Protein AF-A0A4Y5SMK6-F1 (afdb_monomer_lite)

Foldseek 3Di:
DVVVVVVVVVVVCVVVDDLDPVSVVVVLVVLLVQLVVCVVPHDNVVSVVSSVVSVVVSVCVSVVVVVVD

pLDDT: mean 79.89, std 12.08, range [48.41, 93.38]

Organism: NCBI:txid2586643

Sequence (69 aa):
MRTDNARAMIEAYRRNYSPSFQSFLKRLTGYLAAAAVIYLYGREETALLVLLALLVVDVLLTAGLSRES

Radius of gyration: 14.56 Å; chains: 1; bounding box: 30×35×34 Å

Secondary structure (DSSP, 8-state):
-HHHHHHHHHHHHHHH---SHHHHHHHHHHHHHHHHHHHHHS-HHHHHHHHHHHHHHHHHHHHHHHT--

Structure (mmCIF, N/CA/C/O backbone):
data_AF-A0A4Y5SMK6-F1
#
_entry.id   AF-A0A4Y5SMK6-F1
#
loop_
_atom_site.group_PDB
_atom_site.id
_atom_site.type_symbol
_atom_site.label_atom_id
_atom_site.label_alt_id
_atom_site.label_comp_id
_atom_site.label_asym_id
_atom_site.label_entity_id
_atom_site.label_seq_id
_atom_site.pdbx_PDB_ins_code
_atom_site.Cartn_x
_atom_site.Cartn_y
_atom_site.Cartn_z
_atom_site.occupancy
_atom_site.B_iso_or_equiv
_atom_site.auth_seq_id
_atom_site.auth_comp_id
_atom_site.auth_asym_id
_atom_site.auth_atom_id
_atom_site.pdbx_PDB_model_num
ATOM 1 N N . MET A 1 1 ? 0.964 -25.477 -16.649 1.00 53.16 1 MET A N 1
ATOM 2 C CA . MET A 1 1 ? -0.370 -25.070 -16.146 1.00 53.16 1 MET A CA 1
ATOM 3 C C . MET A 1 1 ? -0.323 -24.190 -14.895 1.00 53.16 1 MET A C 1
ATOM 5 O O . MET A 1 1 ? -0.746 -23.049 -14.989 1.00 53.16 1 MET A O 1
ATOM 9 N N . ARG A 1 2 ? 0.195 -24.626 -13.730 1.00 52.91 2 ARG A N 1
ATOM 10 C CA . ARG A 1 2 ? 0.247 -23.763 -12.516 1.00 52.91 2 ARG A CA 1
ATOM 11 C C . ARG A 1 2 ? 1.253 -22.599 -12.627 1.00 52.91 2 ARG A C 1
ATOM 13 O O . ARG A 1 2 ? 1.003 -21.513 -12.117 1.00 52.91 2 ARG A O 1
ATOM 20 N N . THR A 1 3 ? 2.359 -22.822 -13.335 1.00 57.53 3 THR A N 1
ATOM 21 C CA . THR A 1 3 ? 3.404 -21.830 -13.643 1.00 57.53 3 THR A CA 1
ATOM 22 C C . THR A 1 3 ? 2.965 -20.772 -14.660 1.00 57.53 3 THR A C 1
ATOM 24 O O . THR A 1 3 ? 3.389 -19.625 -14.550 1.00 57.53 3 THR A O 1
ATOM 27 N N . ASP A 1 4 ? 2.078 -21.121 -15.596 1.00 67.25 4 ASP A N 1
ATOM 28 C CA . ASP A 1 4 ? 1.578 -20.198 -16.627 1.00 67.25 4 ASP A CA 1
ATOM 29 C C . ASP A 1 4 ? 0.622 -19.159 -16.037 1.00 67.25 4 ASP A C 1
ATOM 31 O O . ASP A 1 4 ? 0.729 -17.978 -16.348 1.00 67.25 4 ASP A O 1
ATOM 35 N N . ASN A 1 5 ? -0.240 -19.571 -15.101 1.00 68.19 5 ASN A N 1
ATOM 36 C CA . ASN A 1 5 ? -1.139 -18.655 -14.394 1.00 68.19 5 ASN A CA 1
ATOM 37 C C . ASN A 1 5 ? -0.374 -17.677 -13.494 1.00 68.19 5 ASN A C 1
ATOM 39 O O . ASN A 1 5 ? -0.705 -16.495 -13.450 1.00 68.19 5 ASN A O 1
ATOM 43 N N . ALA A 1 6 ? 0.666 -18.149 -12.798 1.00 66.81 6 ALA A N 1
ATOM 44 C CA . ALA A 1 6 ? 1.509 -17.286 -11.974 1.00 66.81 6 ALA A CA 1
ATOM 45 C C . ALA A 1 6 ? 2.274 -16.264 -12.832 1.00 66.81 6 ALA A C 1
ATOM 47 O O . ALA A 1 6 ? 2.311 -15.084 -12.489 1.00 66.81 6 ALA A O 1
ATOM 48 N N . ARG A 1 7 ? 2.821 -16.684 -13.983 1.00 69.81 7 ARG A N 1
ATOM 49 C CA . ARG A 1 7 ? 3.452 -15.768 -14.946 1.00 69.81 7 ARG A CA 1
ATOM 50 C C . ARG A 1 7 ? 2.465 -14.762 -15.523 1.00 69.81 7 ARG A C 1
ATOM 52 O O . ARG A 1 7 ? 2.763 -13.575 -15.501 1.00 69.81 7 ARG A O 1
ATOM 59 N N . ALA A 1 8 ? 1.296 -15.209 -15.974 1.00 75.12 8 ALA A N 1
ATOM 60 C CA . ALA A 1 8 ? 0.267 -14.333 -16.529 1.00 75.12 8 ALA A CA 1
ATOM 61 C C . ALA A 1 8 ? -0.210 -13.293 -15.505 1.00 75.12 8 ALA A C 1
ATOM 63 O O . ALA A 1 8 ? -0.401 -12.128 -15.847 1.00 75.12 8 ALA A O 1
ATOM 64 N N . MET A 1 9 ? -0.340 -13.688 -14.236 1.00 71.19 9 MET A N 1
ATOM 65 C CA . MET A 1 9 ? -0.691 -12.781 -13.147 1.00 71.19 9 MET A CA 1
ATOM 66 C C . MET A 1 9 ? 0.412 -11.745 -12.893 1.00 71.19 9 MET A C 1
ATOM 68 O O . MET A 1 9 ? 0.107 -10.561 -12.788 1.00 71.19 9 MET A O 1
ATOM 72 N N . ILE A 1 10 ? 1.685 -12.155 -12.858 1.00 69.44 10 ILE A N 1
ATOM 73 C CA . ILE A 1 10 ? 2.830 -11.239 -12.704 1.00 69.44 10 ILE A CA 1
ATOM 74 C C . ILE A 1 10 ? 2.936 -10.282 -13.898 1.00 69.44 10 ILE A C 1
ATOM 76 O O . ILE A 1 10 ? 3.208 -9.098 -13.718 1.00 69.44 10 ILE A O 1
ATOM 80 N N . GLU A 1 11 ? 2.700 -10.765 -15.115 1.00 70.69 11 GLU A N 1
ATOM 81 C CA . GLU A 1 11 ? 2.789 -9.964 -16.334 1.00 70.69 11 GLU A CA 1
ATOM 82 C C . GLU A 1 11 ? 1.638 -8.953 -16.442 1.00 70.69 11 GLU A C 1
ATOM 84 O O . GLU A 1 11 ? 1.865 -7.781 -16.747 1.00 70.69 11 GLU A O 1
ATOM 89 N N . ALA A 1 12 ? 0.412 -9.365 -16.104 1.00 70.88 12 ALA A N 1
ATOM 90 C CA . ALA A 1 12 ? -0.731 -8.463 -15.975 1.00 70.88 12 ALA A CA 1
ATOM 91 C C . ALA A 1 12 ? -0.498 -7.413 -14.879 1.00 70.88 12 ALA A C 1
ATOM 93 O O . ALA A 1 12 ? -0.867 -6.249 -15.043 1.00 70.88 12 ALA A O 1
ATOM 94 N N . TYR A 1 13 ? 0.154 -7.801 -13.781 1.00 68.00 13 TYR A N 1
ATOM 95 C CA . TYR A 1 13 ? 0.530 -6.872 -12.724 1.00 68.00 13 TYR A CA 1
ATOM 96 C C . TYR A 1 13 ? 1.589 -5.878 -13.208 1.00 68.00 13 TYR A C 1
ATOM 98 O O . TYR A 1 13 ? 1.404 -4.681 -13.035 1.00 68.00 13 TYR A O 1
ATOM 106 N N . ARG A 1 14 ? 2.642 -6.332 -13.904 1.00 67.25 14 ARG A N 1
ATOM 107 C CA . ARG A 1 14 ? 3.662 -5.454 -14.508 1.00 67.25 14 ARG A CA 1
ATOM 108 C C . ARG A 1 14 ? 3.073 -4.444 -15.487 1.00 67.25 14 ARG A C 1
ATOM 110 O O . ARG A 1 14 ? 3.480 -3.291 -15.462 1.00 67.25 14 ARG A O 1
ATOM 117 N N . ARG A 1 15 ? 2.111 -4.844 -16.325 1.00 67.69 15 ARG A N 1
ATOM 118 C CA . ARG A 1 15 ? 1.464 -3.921 -17.278 1.00 67.69 15 ARG A CA 1
ATOM 119 C C . ARG A 1 15 ? 0.671 -2.812 -16.587 1.00 67.69 15 ARG A C 1
ATOM 121 O O . ARG A 1 15 ? 0.600 -1.709 -17.115 1.00 67.69 15 ARG A O 1
ATOM 128 N N . ASN A 1 16 ? 0.087 -3.100 -15.426 1.00 71.19 16 ASN A N 1
ATOM 129 C CA . ASN A 1 16 ? -0.736 -2.143 -14.684 1.00 71.19 16 ASN A CA 1
ATOM 130 C C . ASN A 1 16 ? 0.041 -1.395 -13.589 1.00 71.19 16 ASN A C 1
ATOM 132 O O . ASN A 1 16 ? -0.407 -0.353 -13.107 1.00 71.19 16 ASN A O 1
ATOM 136 N N . TYR A 1 17 ? 1.202 -1.910 -13.185 1.00 69.38 17 TYR A N 1
ATOM 137 C CA . TYR A 1 17 ? 2.032 -1.325 -12.147 1.00 69.38 17 TYR A CA 1
ATOM 138 C C . TYR A 1 17 ? 3.038 -0.350 -12.755 1.00 69.38 17 TYR A C 1
ATOM 140 O O . TYR A 1 17 ? 4.034 -0.741 -13.356 1.00 69.38 17 TYR A O 1
ATOM 148 N N . SER A 1 18 ? 2.798 0.943 -12.552 1.00 73.25 18 SER A N 1
ATOM 149 C CA . SER A 1 18 ? 3.773 1.981 -12.877 1.00 73.25 18 SER A CA 1
ATOM 150 C C . SER A 1 18 ? 4.746 2.174 -11.702 1.00 73.25 18 SER A C 1
ATOM 152 O O . SER A 1 18 ? 4.300 2.549 -10.606 1.00 73.25 18 SER A O 1
ATOM 154 N N . PRO A 1 19 ? 6.063 1.956 -11.891 1.00 70.56 19 PRO A N 1
ATOM 155 C CA . PRO A 1 19 ? 7.074 2.151 -10.851 1.00 70.56 19 PRO A CA 1
ATOM 156 C C . PRO A 1 19 ? 7.456 3.631 -10.642 1.00 70.56 19 PRO A C 1
ATOM 158 O O . 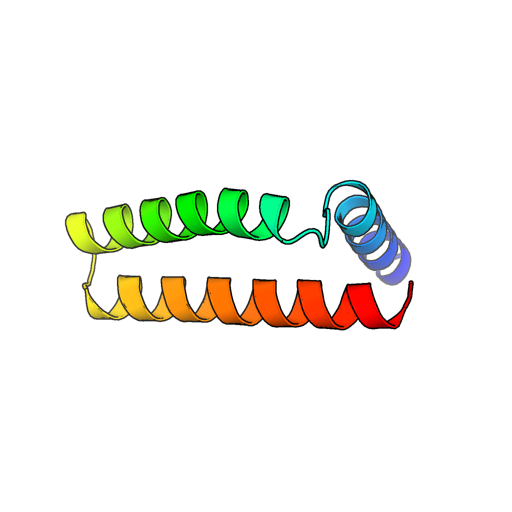PRO A 1 19 ? 8.432 3.925 -9.961 1.00 70.56 19 PRO A O 1
ATOM 161 N N . SER A 1 20 ? 6.711 4.593 -11.201 1.00 78.69 20 SER A N 1
ATOM 162 C CA . SER A 1 20 ? 7.035 6.014 -11.036 1.00 78.69 20 SER A CA 1
ATOM 163 C C . SER A 1 20 ? 6.727 6.536 -9.626 1.00 78.69 20 SER A C 1
ATOM 165 O O . SER A 1 20 ? 5.754 6.123 -8.989 1.00 78.69 20 SER A O 1
ATOM 167 N N . PHE A 1 21 ? 7.500 7.529 -9.168 1.00 72.56 21 PHE A N 1
ATOM 168 C CA . PHE A 1 21 ? 7.285 8.197 -7.876 1.00 72.56 21 PHE A CA 1
ATOM 169 C C . PHE A 1 21 ? 5.863 8.771 -7.733 1.00 72.56 21 PHE A C 1
ATOM 171 O O . PHE A 1 21 ? 5.228 8.651 -6.689 1.00 72.56 21 PHE A O 1
ATOM 178 N N . GLN A 1 22 ? 5.303 9.321 -8.814 1.00 79.00 22 GLN A N 1
ATOM 179 C CA . GLN A 1 22 ? 3.923 9.814 -8.822 1.00 79.00 22 GLN A CA 1
ATOM 180 C C . GLN A 1 22 ? 2.896 8.687 -8.612 1.00 79.00 22 GLN A C 1
ATOM 182 O O . GLN A 1 22 ? 1.861 8.897 -7.982 1.00 79.00 22 GLN A O 1
ATOM 187 N N . SER A 1 23 ? 3.174 7.487 -9.124 1.00 82.75 23 SER A N 1
ATOM 188 C CA . SER A 1 23 ? 2.309 6.315 -8.941 1.00 82.75 23 SER A CA 1
ATOM 189 C C . SER A 1 23 ? 2.424 5.754 -7.524 1.00 82.75 23 SER A C 1
ATOM 191 O O . SER A 1 23 ? 1.410 5.372 -6.949 1.00 82.75 23 SER A O 1
ATOM 193 N N . PHE A 1 24 ? 3.621 5.796 -6.930 1.00 81.75 24 PHE A N 1
ATOM 194 C CA . PHE A 1 24 ? 3.833 5.503 -5.510 1.00 81.75 24 PHE A CA 1
ATOM 195 C C . PHE A 1 24 ? 2.990 6.421 -4.614 1.00 81.75 24 PHE A C 1
ATOM 197 O O . PHE A 1 24 ? 2.240 5.929 -3.777 1.00 81.75 24 PHE A O 1
ATOM 204 N N . LEU A 1 25 ? 3.015 7.741 -4.838 1.00 82.44 25 LEU A N 1
ATOM 205 C CA . LEU A 1 25 ? 2.200 8.684 -4.056 1.00 82.44 25 LEU A CA 1
ATOM 206 C C . LEU A 1 25 ? 0.693 8.406 -4.176 1.00 82.44 25 LEU A C 1
ATOM 208 O O . LEU A 1 25 ? -0.032 8.515 -3.189 1.00 82.44 25 LEU A O 1
ATOM 212 N N . LYS A 1 26 ? 0.216 7.999 -5.360 1.00 85.69 26 LYS A N 1
ATOM 213 C CA . LYS A 1 26 ? -1.186 7.587 -5.556 1.00 85.69 26 LYS A CA 1
ATOM 214 C C . LYS A 1 26 ? -1.539 6.301 -4.805 1.00 85.69 26 LYS A C 1
ATOM 216 O O . LYS A 1 26 ? -2.672 6.158 -4.364 1.00 85.69 26 LYS A O 1
ATOM 221 N N . ARG A 1 27 ? -0.607 5.355 -4.673 1.00 88.19 27 ARG A N 1
ATOM 222 C CA . ARG A 1 27 ? -0.829 4.125 -3.896 1.00 88.19 27 ARG A CA 1
ATOM 223 C C . ARG A 1 27 ? -0.751 4.386 -2.392 1.00 88.19 27 ARG A C 1
ATOM 225 O O . ARG A 1 27 ? -1.571 3.856 -1.648 1.00 88.19 27 ARG A O 1
ATOM 232 N N . LEU A 1 28 ? 0.142 5.282 -1.965 1.00 87.88 28 LEU A N 1
ATOM 233 C CA . LEU A 1 28 ? 0.295 5.705 -0.572 1.00 87.88 28 LEU A CA 1
ATOM 234 C C . LEU A 1 28 ? -1.014 6.236 0.023 1.00 87.88 28 LEU A C 1
ATOM 236 O O . LEU A 1 28 ? -1.358 5.878 1.146 1.00 87.88 28 LEU A O 1
ATOM 240 N N . THR A 1 29 ? -1.778 7.041 -0.722 1.00 88.81 29 THR A N 1
ATOM 241 C CA . THR A 1 29 ? -3.086 7.526 -0.248 1.00 88.81 29 THR A CA 1
ATOM 242 C C . THR A 1 29 ? -4.080 6.383 -0.031 1.00 88.81 29 THR A C 1
ATOM 244 O O . THR A 1 29 ? -4.818 6.401 0.953 1.00 88.81 29 THR A O 1
ATOM 247 N N . GLY A 1 30 ? -4.061 5.356 -0.886 1.00 90.00 30 GLY A N 1
ATOM 248 C CA . GLY A 1 30 ? -4.854 4.137 -0.705 1.00 90.00 30 GLY A CA 1
ATOM 249 C C . GLY A 1 30 ? -4.437 3.335 0.530 1.00 90.00 30 GLY A C 1
ATOM 250 O O . GLY A 1 30 ? -5.295 2.871 1.280 1.00 90.00 30 GLY A O 1
ATOM 251 N N . TYR A 1 31 ? -3.132 3.221 0.790 1.00 92.00 31 TYR A N 1
ATOM 252 C CA . TYR A 1 31 ? -2.608 2.537 1.978 1.00 92.00 31 TYR A CA 1
ATOM 253 C C . TYR A 1 31 ? -2.999 3.262 3.267 1.00 92.00 31 TYR A C 1
ATOM 255 O O . TYR A 1 31 ? -3.446 2.625 4.220 1.00 92.00 31 TYR A O 1
ATOM 263 N N . LEU A 1 32 ? -2.900 4.594 3.278 1.00 90.50 32 LEU A N 1
ATOM 264 C CA . LEU A 1 32 ? -3.331 5.421 4.404 1.00 90.50 32 LEU A CA 1
ATOM 265 C C . LEU A 1 32 ? -4.842 5.324 4.637 1.00 90.50 32 LEU A C 1
ATOM 267 O O . LEU A 1 32 ? -5.264 5.219 5.784 1.00 90.50 32 LEU A O 1
ATOM 271 N N . ALA A 1 33 ? -5.655 5.296 3.577 1.00 90.19 33 ALA A N 1
ATOM 272 C CA . ALA A 1 33 ? -7.099 5.103 3.700 1.00 90.19 33 ALA A CA 1
ATOM 273 C C . ALA A 1 33 ? -7.441 3.729 4.303 1.00 90.19 33 ALA A C 1
ATOM 275 O O . ALA A 1 33 ? -8.245 3.649 5.229 1.00 90.19 33 ALA A O 1
ATOM 276 N N . ALA A 1 34 ? -6.795 2.657 3.833 1.00 88.44 34 ALA A N 1
ATOM 277 C CA . ALA A 1 34 ? -6.982 1.317 4.387 1.00 88.44 34 ALA A CA 1
ATOM 278 C C . ALA A 1 34 ? -6.568 1.248 5.867 1.00 88.44 34 ALA A C 1
ATOM 280 O O . ALA A 1 34 ? -7.309 0.718 6.694 1.00 88.44 34 ALA A O 1
ATOM 281 N N . ALA A 1 35 ? -5.422 1.837 6.216 1.00 90.38 35 ALA A N 1
ATOM 282 C CA . ALA A 1 35 ? -4.956 1.912 7.595 1.00 90.38 35 ALA A CA 1
ATOM 283 C C . ALA A 1 35 ? -5.919 2.718 8.481 1.00 90.38 35 ALA A C 1
ATOM 285 O O . ALA A 1 35 ? -6.250 2.271 9.574 1.00 90.38 35 ALA A O 1
ATOM 286 N N . ALA A 1 36 ? -6.431 3.855 8.001 1.00 89.31 36 ALA A N 1
ATOM 287 C CA . ALA A 1 36 ? -7.400 4.672 8.730 1.00 89.31 36 ALA A CA 1
ATOM 288 C C . ALA A 1 36 ? -8.709 3.914 8.999 1.00 89.31 36 ALA A C 1
ATOM 290 O O . ALA A 1 36 ? -9.236 3.978 10.1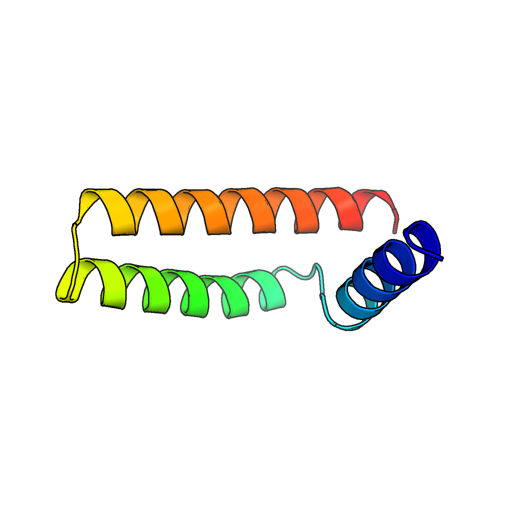05 1.00 89.31 36 ALA A O 1
ATOM 291 N N . VAL A 1 37 ? -9.211 3.140 8.031 1.00 93.38 37 VAL A N 1
ATOM 292 C CA . VAL A 1 37 ? -10.391 2.284 8.236 1.00 93.38 37 VAL A CA 1
ATOM 293 C C . VAL A 1 37 ? -10.119 1.227 9.311 1.00 93.38 37 VAL A C 1
ATOM 295 O O . VAL A 1 37 ? -10.932 1.051 10.215 1.00 93.38 37 VAL A O 1
ATOM 298 N N . ILE A 1 38 ? -8.967 0.554 9.270 1.00 92.12 38 ILE A N 1
ATOM 299 C CA . ILE A 1 38 ? -8.606 -0.451 10.286 1.00 92.12 38 ILE A CA 1
ATOM 300 C C . ILE A 1 38 ? -8.422 0.196 11.662 1.00 92.12 38 ILE A C 1
ATOM 302 O O . ILE A 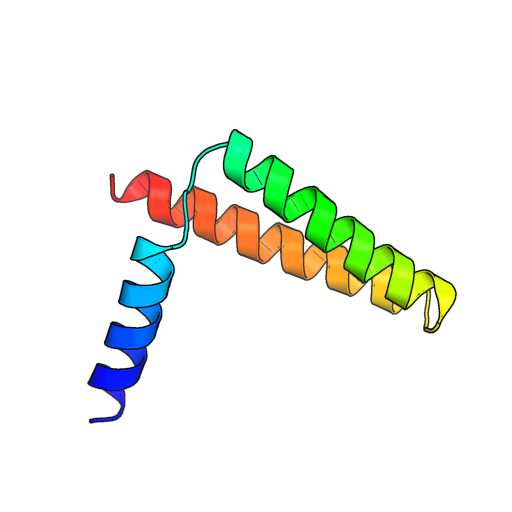1 38 ? -8.796 -0.398 12.667 1.00 92.12 3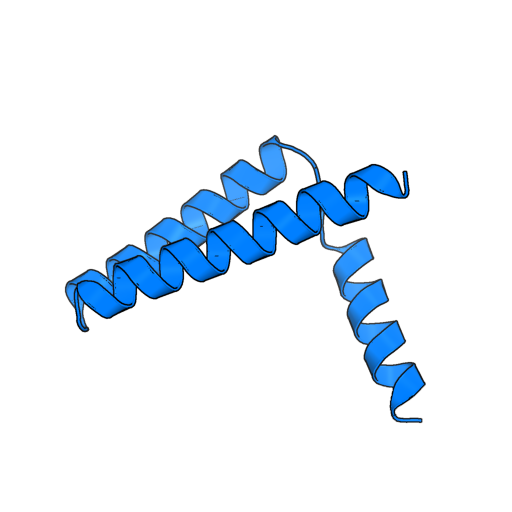8 ILE A O 1
ATOM 306 N N . TYR A 1 39 ? -7.882 1.410 11.717 1.00 91.56 39 TYR A N 1
ATOM 307 C CA . TYR A 1 39 ? -7.733 2.162 12.958 1.00 91.56 39 TYR A CA 1
ATOM 308 C C . TYR A 1 39 ? -9.095 2.513 13.573 1.00 91.56 39 TYR A C 1
ATOM 310 O O . TYR A 1 39 ? -9.290 2.345 14.771 1.00 91.56 39 TYR A O 1
ATOM 318 N N . LEU A 1 40 ? -10.049 2.956 12.747 1.00 91.62 40 LEU A N 1
ATOM 319 C CA . LEU A 1 40 ? -11.380 3.373 13.197 1.00 91.62 40 LEU A CA 1
ATOM 320 C C . LEU A 1 40 ? -12.282 2.203 13.613 1.00 91.62 40 LEU A C 1
ATOM 322 O O . LEU A 1 40 ? -13.109 2.368 14.506 1.00 91.62 40 LEU A O 1
ATOM 326 N N . TYR A 1 41 ? -12.153 1.042 12.963 1.00 91.56 41 TYR A N 1
ATOM 327 C CA . TYR A 1 41 ? -13.081 -0.087 13.137 1.00 91.56 41 TYR A CA 1
ATOM 328 C C . TYR A 1 41 ? -12.430 -1.369 13.675 1.00 91.56 41 TYR A C 1
ATOM 330 O O . TYR A 1 41 ? -13.115 -2.371 13.874 1.00 91.56 41 TYR A O 1
ATOM 338 N N . GLY A 1 42 ? -11.117 -1.369 13.889 1.00 90.19 42 GLY A N 1
ATOM 339 C CA . GLY A 1 42 ? -10.334 -2.535 14.286 1.00 90.19 42 GLY A CA 1
ATOM 340 C C . GLY A 1 42 ? -9.355 -2.223 15.414 1.00 90.19 42 GLY A C 1
ATOM 341 O O . GLY A 1 42 ? -9.644 -1.444 16.318 1.00 90.19 42 GLY A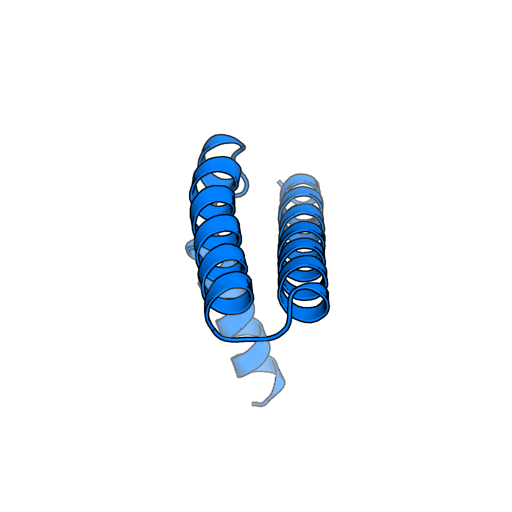 O 1
ATOM 342 N N . ARG A 1 43 ? -8.192 -2.883 15.391 1.00 91.62 43 ARG A N 1
ATOM 343 C CA . ARG A 1 43 ? -7.118 -2.649 16.365 1.00 91.62 43 ARG A CA 1
ATOM 344 C C . ARG A 1 43 ? -6.073 -1.721 15.760 1.00 91.62 43 ARG A C 1
ATOM 346 O O . ARG A 1 43 ? -5.579 -1.981 14.663 1.00 91.62 43 ARG A O 1
ATOM 353 N N . GLU A 1 44 ? -5.681 -0.700 16.513 1.00 89.50 44 GLU A N 1
ATOM 354 C CA . GLU A 1 44 ? -4.638 0.260 16.128 1.00 89.50 44 GLU A CA 1
ATOM 355 C C . GLU A 1 44 ? -3.327 -0.431 15.717 1.00 89.50 44 GLU A C 1
ATOM 357 O O . GLU A 1 44 ? -2.770 -0.136 14.660 1.00 89.50 44 GLU A O 1
ATOM 362 N N . GLU A 1 45 ? -2.887 -1.429 16.489 1.00 91.25 45 GLU A N 1
ATOM 363 C CA . GLU A 1 45 ? -1.693 -2.229 16.179 1.00 91.25 45 GLU A CA 1
ATOM 364 C C . GLU A 1 45 ? -1.786 -2.888 14.791 1.00 91.25 45 GLU A C 1
ATOM 366 O O . GLU A 1 45 ? -0.809 -2.939 14.045 1.00 91.25 45 GLU A O 1
ATOM 371 N N . THR A 1 46 ? -2.975 -3.360 14.407 1.00 90.19 46 THR A N 1
ATOM 372 C CA . THR A 1 46 ? -3.211 -3.976 13.096 1.00 90.19 46 THR A CA 1
ATOM 373 C C . THR A 1 46 ? -3.145 -2.946 11.973 1.00 90.19 46 THR A C 1
ATOM 375 O O . THR A 1 46 ? -2.591 -3.248 10.919 1.00 90.19 46 THR A O 1
ATOM 378 N N . ALA A 1 47 ? -3.649 -1.728 12.189 1.00 89.75 47 ALA A N 1
ATOM 379 C CA . ALA A 1 47 ? -3.581 -0.657 11.196 1.00 89.75 47 ALA A CA 1
ATOM 380 C C . ALA A 1 47 ? -2.129 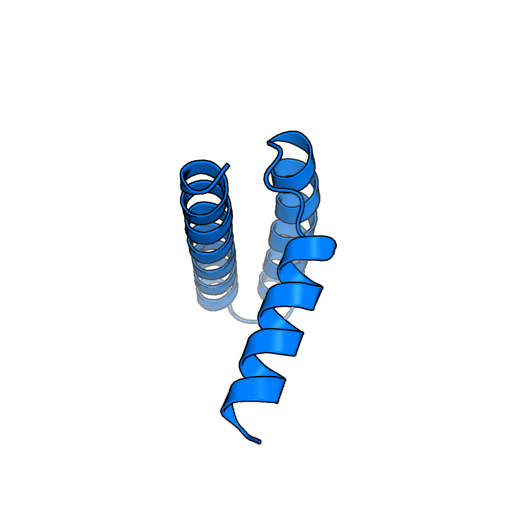-0.303 10.846 1.00 89.75 47 ALA A C 1
ATOM 382 O O . ALA A 1 47 ? -1.776 -0.223 9.666 1.00 89.75 47 ALA A O 1
ATOM 383 N N . LEU A 1 48 ? -1.277 -0.161 11.866 1.00 92.75 48 LEU A N 1
ATOM 384 C CA . LEU A 1 48 ? 0.142 0.137 11.680 1.00 92.75 48 LEU A CA 1
ATOM 385 C C . LEU A 1 48 ? 0.877 -1.009 10.970 1.00 92.75 48 LEU A C 1
ATOM 387 O O . LEU A 1 48 ? 1.634 -0.762 10.031 1.00 92.75 48 LEU A O 1
ATOM 391 N N . LEU A 1 49 ? 0.629 -2.260 11.374 1.00 92.81 49 LEU A N 1
ATOM 392 C CA . LEU A 1 49 ? 1.240 -3.435 10.743 1.00 92.81 49 LEU A CA 1
ATOM 393 C C . LEU A 1 49 ? 0.840 -3.571 9.270 1.00 92.81 49 LEU A C 1
ATOM 395 O O . LEU A 1 49 ? 1.694 -3.849 8.428 1.00 92.81 49 LEU A O 1
ATOM 399 N N . VAL A 1 50 ? -0.435 -3.341 8.943 1.00 89.88 50 VAL A N 1
ATOM 400 C CA . VAL A 1 50 ? -0.925 -3.383 7.558 1.00 89.88 50 VAL A CA 1
ATOM 401 C C . VAL A 1 50 ? -0.307 -2.262 6.728 1.00 89.88 50 VAL A C 1
ATOM 403 O O . VAL A 1 50 ? 0.154 -2.521 5.617 1.00 89.88 50 VAL A O 1
ATOM 406 N N . LEU A 1 51 ? -0.226 -1.041 7.265 1.00 92.75 51 LEU A N 1
ATOM 407 C CA . LEU A 1 51 ? 0.420 0.078 6.578 1.00 92.75 51 LEU A CA 1
ATOM 408 C C . LEU A 1 51 ? 1.894 -0.220 6.278 1.00 92.75 51 LEU A C 1
ATOM 410 O O . LEU A 1 51 ? 2.341 -0.037 5.147 1.00 92.75 51 LEU A O 1
ATOM 414 N N . LEU A 1 52 ? 2.637 -0.720 7.269 1.00 92.69 52 LEU A N 1
ATOM 415 C CA . LEU A 1 52 ? 4.040 -1.100 7.103 1.00 92.69 52 LEU A CA 1
ATOM 416 C C . LEU A 1 52 ? 4.208 -2.219 6.073 1.00 92.69 52 LEU A C 1
ATOM 418 O O . LEU A 1 52 ? 5.078 -2.119 5.211 1.00 92.69 52 LEU A O 1
ATOM 422 N N . ALA A 1 53 ? 3.368 -3.255 6.115 1.00 91.31 53 ALA A N 1
ATOM 423 C CA . ALA A 1 53 ? 3.422 -4.351 5.153 1.00 91.31 53 ALA A CA 1
ATOM 424 C C . ALA A 1 53 ? 3.177 -3.863 3.716 1.00 91.31 53 ALA A C 1
ATOM 426 O O . ALA A 1 53 ? 3.940 -4.207 2.813 1.00 91.31 53 ALA A O 1
ATOM 427 N N . LEU A 1 54 ? 2.160 -3.019 3.508 1.00 90.00 54 LEU A N 1
ATOM 428 C CA . LEU A 1 54 ? 1.856 -2.431 2.201 1.00 90.00 54 LEU A CA 1
ATOM 429 C C . LEU A 1 54 ? 3.010 -1.559 1.692 1.00 90.00 54 LEU A C 1
ATOM 431 O O . LEU A 1 54 ? 3.403 -1.683 0.534 1.00 90.00 54 LEU A O 1
ATOM 435 N N . LEU A 1 55 ? 3.599 -0.732 2.562 1.00 91.88 55 LEU A N 1
ATOM 436 C CA . LEU A 1 55 ? 4.758 0.097 2.225 1.00 91.88 55 LEU A CA 1
ATOM 437 C C . LEU A 1 55 ? 5.978 -0.742 1.836 1.00 91.88 55 LEU A C 1
ATOM 439 O O . LEU A 1 55 ? 6.605 -0.460 0.818 1.00 91.88 55 LEU A O 1
ATOM 443 N N . VAL A 1 56 ? 6.311 -1.778 2.611 1.00 92.12 56 VAL A N 1
ATOM 444 C CA . VAL A 1 56 ? 7.454 -2.659 2.322 1.00 92.12 56 VAL A CA 1
ATOM 445 C C . VAL A 1 56 ? 7.266 -3.357 0.980 1.00 92.12 56 VAL A C 1
ATOM 447 O O . VAL A 1 56 ? 8.183 -3.352 0.160 1.00 92.12 56 VAL A O 1
ATOM 450 N N . VAL A 1 57 ? 6.080 -3.913 0.721 1.00 87.44 57 VAL A N 1
ATOM 451 C CA . VAL A 1 57 ? 5.774 -4.560 -0.561 1.00 87.44 57 VAL A CA 1
ATOM 452 C C . VAL A 1 57 ? 5.913 -3.567 -1.716 1.00 87.44 57 VAL A C 1
ATOM 454 O O . VAL A 1 57 ? 6.569 -3.882 -2.706 1.00 87.44 57 VAL A O 1
ATOM 457 N N . ASP A 1 58 ? 5.374 -2.353 -1.586 1.00 85.62 58 ASP A N 1
ATOM 458 C CA . ASP A 1 58 ? 5.429 -1.353 -2.658 1.00 85.62 58 ASP A CA 1
ATOM 459 C C . ASP A 1 58 ? 6.854 -0.855 -2.926 1.00 85.62 58 ASP A C 1
ATOM 461 O O . ASP A 1 58 ? 7.245 -0.677 -4.081 1.00 85.62 58 ASP A O 1
ATOM 465 N N . VAL A 1 59 ? 7.660 -0.668 -1.876 1.00 85.31 59 VAL A N 1
ATOM 466 C CA . VAL A 1 59 ? 9.074 -0.289 -2.001 1.00 85.31 59 VAL A CA 1
ATOM 467 C C . VAL A 1 59 ? 9.865 -1.402 -2.682 1.00 85.31 59 VAL A C 1
ATOM 469 O O . VAL A 1 59 ? 10.615 -1.120 -3.615 1.00 85.31 59 VAL A O 1
ATOM 472 N N . LEU A 1 60 ? 9.674 -2.662 -2.276 1.00 84.94 60 LEU A N 1
ATOM 473 C CA . LEU A 1 60 ? 10.343 -3.809 -2.897 1.00 84.94 60 LEU A CA 1
ATOM 474 C C . LEU A 1 60 ? 9.956 -3.969 -4.369 1.00 84.94 60 LEU A C 1
ATOM 476 O O . LEU A 1 60 ? 10.826 -4.216 -5.201 1.00 84.94 60 LEU A O 1
ATOM 480 N N . LEU A 1 61 ? 8.680 -3.784 -4.711 1.00 77.38 61 LEU A N 1
ATOM 481 C CA . LEU A 1 61 ? 8.214 -3.838 -6.097 1.00 77.38 61 LEU A CA 1
ATOM 482 C C . LEU A 1 61 ? 8.760 -2.674 -6.922 1.00 77.38 61 LEU A C 1
ATOM 484 O O . LEU A 1 61 ? 9.252 -2.881 -8.029 1.00 77.38 61 LEU A O 1
ATOM 488 N N . THR A 1 62 ? 8.722 -1.458 -6.382 1.00 78.62 62 THR A N 1
ATOM 489 C CA . THR A 1 62 ? 9.233 -0.265 -7.067 1.00 78.62 62 THR A CA 1
ATOM 490 C C . THR A 1 62 ? 10.740 -0.374 -7.304 1.00 78.62 62 THR A C 1
ATOM 492 O O . THR A 1 62 ? 11.200 -0.149 -8.422 1.00 78.62 62 THR A O 1
ATOM 495 N N . ALA A 1 63 ? 11.511 -0.790 -6.297 1.00 78.12 63 ALA A N 1
ATOM 496 C CA . ALA A 1 63 ? 12.956 -0.978 -6.409 1.00 78.12 63 ALA A CA 1
ATOM 497 C C . ALA A 1 63 ? 13.336 -2.184 -7.286 1.00 78.12 63 ALA A C 1
ATOM 499 O O . ALA A 1 63 ? 14.287 -2.099 -8.060 1.00 78.12 63 ALA A O 1
ATOM 500 N N . GLY A 1 64 ? 12.600 -3.295 -7.186 1.00 74.12 64 GLY A N 1
ATOM 501 C CA . GLY A 1 64 ? 12.834 -4.504 -7.977 1.00 74.12 64 GLY A CA 1
ATOM 502 C C . GLY A 1 64 ? 12.563 -4.291 -9.465 1.00 74.12 64 GLY A C 1
ATOM 503 O O . GLY A 1 64 ? 13.382 -4.672 -10.293 1.00 74.12 64 GLY A O 1
ATOM 504 N N . LEU A 1 65 ? 11.465 -3.614 -9.809 1.00 65.69 65 LEU A N 1
ATOM 505 C CA . LEU A 1 65 ? 11.122 -3.321 -11.203 1.00 65.69 65 LEU A CA 1
ATOM 506 C C . LEU A 1 65 ? 12.024 -2.244 -11.822 1.00 65.69 65 LEU A C 1
ATOM 508 O O . LEU A 1 65 ? 12.332 -2.338 -13.003 1.00 65.69 65 LEU A O 1
ATOM 512 N N . SER A 1 66 ? 12.501 -1.273 -11.035 1.00 63.72 66 SER A N 1
ATOM 513 C CA . SER A 1 66 ? 13.426 -0.233 -11.522 1.00 63.72 66 SER A CA 1
ATOM 514 C C . SER A 1 66 ? 14.839 -0.753 -11.827 1.00 63.72 66 SER A C 1
ATOM 516 O O . SER A 1 66 ? 15.620 -0.049 -12.451 1.00 63.72 66 SER A O 1
ATOM 518 N N . ARG A 1 67 ? 15.204 -1.957 -11.360 1.00 60.72 67 ARG A N 1
ATOM 519 C CA . ARG A 1 67 ? 16.503 -2.591 -11.662 1.00 60.72 67 ARG A CA 1
ATOM 520 C C . ARG A 1 67 ? 16.511 -3.378 -12.972 1.00 60.72 67 ARG A C 1
ATOM 522 O O . ARG A 1 67 ? 17.585 -3.731 -13.443 1.00 60.72 67 ARG A O 1
ATOM 529 N N . GLU A 1 68 ? 15.340 -3.697 -13.516 1.00 54.53 68 GLU A N 1
ATOM 530 C CA . GLU A 1 68 ? 15.202 -4.457 -14.765 1.00 54.53 68 GLU A CA 1
ATOM 531 C C . GLU A 1 68 ? 14.950 -3.572 -16.000 1.00 54.53 68 GLU A C 1
ATOM 533 O O . GLU A 1 68 ? 14.958 -4.089 -17.116 1.00 54.53 68 GLU A O 1
ATOM 538 N N . SER A 1 69 ? 14.709 -2.270 -15.806 1.00 48.41 69 SER A N 1
ATOM 539 C CA . SER A 1 69 ? 14.516 -1.255 -16.855 1.00 48.41 69 SER A CA 1
ATOM 540 C C . SER A 1 69 ? 15.804 -0.509 -17.169 1.00 48.41 69 SER A C 1
ATOM 542 O O . SER A 1 69 ? 16.070 -0.283 -18.367 1.00 48.41 69 SER A O 1
#